Protein AF-A0A645HE43-F1 (afdb_monomer)

Organism: NCBI:txid1076179

Radius of gyration: 19.42 Å; Cα contacts (8 Å, |Δi|>4): 28; chains: 1; bounding box: 43×17×56 Å

Nearest PDB structures (foldseek):
  1tj7-assembly1_A  TM=8.217E-01  e=1.358E-01  Escherichia coli
  1k62-assembly1_B  TM=7.934E-01  e=3.425E-01  Homo sapiens
  6ien-assembly1_C  TM=8.848E-01  e=6.853E-01  Mycobacterium tuberculosis H37Rv
  6iem-assembly1_A  TM=8.248E-01  e=6.344E-01  Mycobacterium tuberculosis H37Rv
  6iem-assembly1_B  TM=6.969E-01  e=5.035E-01  Mycobacterium tuberculosis H37Rv

Secondary structure (DSSP, 8-state):
----S----HHHHHHS-HHHHHHT--STTSSSHHHHHHHHHHHHHHHHS----

Mean predicted aligned error: 9.32 Å

Solvent-accessible surface area (backbone atoms only — not comparable to full-atom values): 3352 Å² total; per-residue (Å²): 130,82,78,82,68,74,76,87,46,77,67,49,54,62,69,73,26,70,66,56,61,34,54,74,31,66,45,94,90,40,74,0,65,67,31,45,50,54,52,51,53,51,48,56,56,62,71,70,48,77,78,86,124

Sequence (53 aa):
MRSVFPEADEDMLNVFSPERAVEKRDVFGATGYKQVETQLDFWKKHLQEPLES

pLDDT: mean 82.14, std 14.0, range [46.09, 96.25]

Structure (mmCIF, N/CA/C/O backbone):
data_AF-A0A645HE43-F1
#
_entry.id   AF-A0A645HE43-F1
#
loop_
_atom_site.group_PDB
_atom_site.id
_atom_site.type_symbol
_atom_site.label_atom_id
_atom_site.label_alt_id
_atom_site.label_comp_id
_atom_site.label_asym_id
_atom_site.label_entity_id
_atom_site.label_seq_id
_atom_site.pdbx_PDB_ins_code
_atom_site.Cartn_x
_atom_site.Cartn_y
_atom_site.Cartn_z
_atom_site.occupancy
_atom_site.B_iso_or_equiv
_atom_site.auth_seq_id
_atom_site.auth_comp_id
_atom_site.auth_asym_id
_atom_site.auth_atom_id
_atom_site.pdbx_PDB_model_num
ATOM 1 N N . MET A 1 1 ? 28.461 -9.102 -28.109 1.00 46.09 1 MET A N 1
ATOM 2 C CA . MET A 1 1 ? 27.795 -9.055 -26.791 1.00 46.09 1 MET A CA 1
ATOM 3 C C . MET A 1 1 ? 26.495 -8.290 -26.991 1.00 46.09 1 MET A C 1
ATOM 5 O O . MET A 1 1 ? 26.574 -7.128 -27.366 1.00 46.09 1 MET A O 1
ATOM 9 N N . ARG A 1 2 ? 25.317 -8.925 -26.900 1.00 49.72 2 ARG A N 1
ATOM 10 C CA . ARG A 1 2 ? 24.060 -8.155 -26.895 1.00 49.72 2 ARG A CA 1
ATOM 11 C C . ARG A 1 2 ? 24.033 -7.416 -25.561 1.00 49.72 2 ARG A C 1
ATOM 13 O O . ARG A 1 2 ?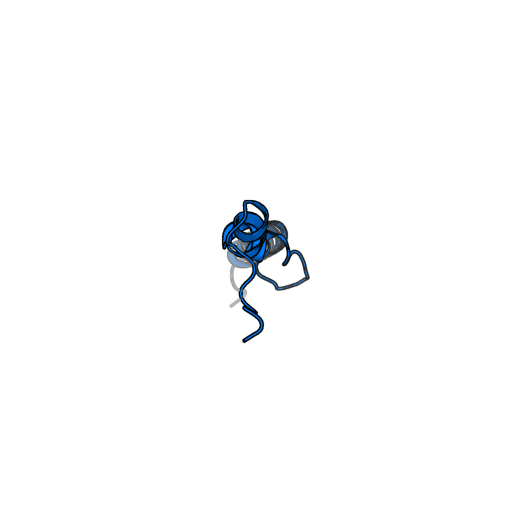 24.041 -8.078 -24.529 1.00 49.72 2 ARG A O 1
ATOM 20 N N . SER A 1 3 ? 24.103 -6.086 -25.581 1.00 52.19 3 SER A N 1
ATOM 21 C CA . SER A 1 3 ? 23.826 -5.283 -24.389 1.00 52.19 3 SER A CA 1
ATOM 22 C C . SER A 1 3 ? 22.383 -5.582 -23.994 1.00 52.19 3 SER A C 1
ATOM 24 O O . SER A 1 3 ? 21.467 -5.257 -24.742 1.00 52.19 3 SER A O 1
ATOM 26 N N . VAL A 1 4 ? 22.191 -6.333 -22.910 1.00 58.84 4 VAL A N 1
ATOM 27 C CA . VAL A 1 4 ? 20.860 -6.756 -22.432 1.00 58.84 4 VAL A CA 1
ATOM 28 C C . VAL A 1 4 ? 20.249 -5.713 -21.498 1.00 58.84 4 VAL A C 1
ATOM 30 O O . VAL A 1 4 ? 19.105 -5.854 -21.081 1.00 58.84 4 VAL A O 1
ATOM 33 N N . PHE A 1 5 ? 21.014 -4.676 -21.159 1.00 62.41 5 PHE A N 1
ATOM 34 C CA . PHE A 1 5 ? 20.510 -3.537 -20.420 1.00 62.41 5 PHE A CA 1
ATOM 35 C C . PHE A 1 5 ? 19.894 -2.574 -21.435 1.00 62.41 5 PHE A C 1
ATOM 37 O O . PHE A 1 5 ? 20.639 -2.075 -22.287 1.00 62.41 5 PHE A O 1
ATOM 44 N N . PRO A 1 6 ? 18.566 -2.357 -21.405 1.00 62.91 6 PRO A N 1
ATOM 45 C CA . PRO A 1 6 ? 17.987 -1.247 -22.143 1.00 62.91 6 PRO A CA 1
ATOM 46 C C . PRO A 1 6 ? 18.690 0.037 -21.691 1.00 62.91 6 PRO A C 1
ATOM 48 O O . PRO A 1 6 ? 19.012 0.185 -20.507 1.00 62.91 6 PRO A O 1
ATOM 51 N N . GLU A 1 7 ? 18.998 0.924 -22.638 1.00 69.62 7 GLU A N 1
ATOM 52 C CA . GLU A 1 7 ? 19.478 2.262 -22.291 1.00 69.62 7 GLU A CA 1
ATOM 53 C C . GLU A 1 7 ? 18.469 2.890 -21.327 1.00 69.62 7 GLU A C 1
ATOM 55 O O . GLU A 1 7 ? 17.264 2.691 -21.472 1.00 69.62 7 GLU A O 1
ATOM 60 N N . ALA A 1 8 ? 18.966 3.565 -20.288 1.00 74.19 8 ALA A N 1
ATOM 61 C CA . ALA A 1 8 ? 18.113 4.204 -19.299 1.00 74.19 8 ALA A CA 1
ATOM 62 C C . ALA A 1 8 ? 17.357 5.357 -19.972 1.00 74.19 8 ALA A C 1
ATOM 64 O O . ALA A 1 8 ? 17.862 6.475 -20.057 1.00 74.19 8 ALA A O 1
ATOM 65 N N . ASP A 1 9 ? 16.177 5.050 -20.494 1.00 74.81 9 ASP A N 1
ATOM 66 C CA . ASP A 1 9 ? 15.240 5.999 -21.070 1.00 74.81 9 ASP A CA 1
ATOM 67 C C . ASP A 1 9 ? 14.215 6.450 -20.019 1.00 74.81 9 ASP A C 1
ATOM 69 O O . ASP A 1 9 ? 14.189 5.980 -18.876 1.00 74.81 9 ASP A O 1
ATOM 73 N N . GLU A 1 10 ? 13.379 7.419 -20.381 1.00 79.50 10 GLU A N 1
ATOM 74 C CA . GLU A 1 10 ? 12.367 7.957 -19.468 1.00 79.50 10 GLU A CA 1
ATOM 75 C C . GLU A 1 10 ? 11.376 6.880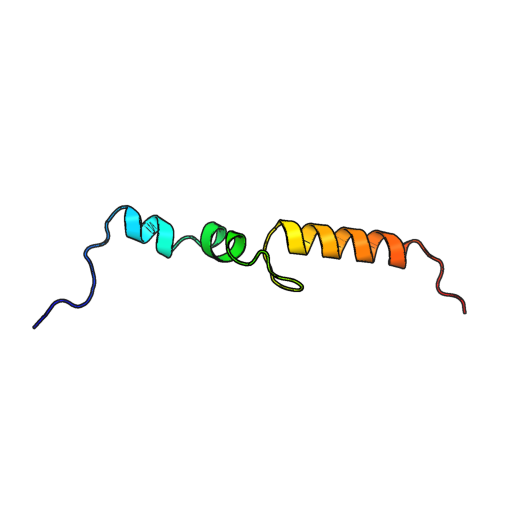 -18.995 1.00 79.50 10 GLU A C 1
ATOM 77 O O . GLU A 1 10 ? 10.873 6.949 -17.871 1.00 79.50 10 GLU A O 1
ATOM 82 N N . ASP A 1 11 ? 11.152 5.832 -19.792 1.00 78.50 11 ASP A N 1
ATOM 83 C CA . ASP A 1 11 ? 10.284 4.718 -19.421 1.00 78.50 11 ASP A CA 1
ATOM 84 C C . ASP A 1 11 ? 10.871 3.866 -18.291 1.00 78.50 11 ASP A C 1
ATOM 86 O O . ASP A 1 11 ? 10.126 3.363 -17.440 1.00 78.50 11 ASP A O 1
ATOM 90 N N . MET A 1 12 ? 12.199 3.776 -18.183 1.00 77.44 12 MET A N 1
ATOM 91 C CA . MET A 1 12 ? 12.851 3.134 -17.039 1.00 77.44 12 MET A CA 1
ATOM 92 C C . MET A 1 12 ? 12.551 3.851 -15.716 1.00 77.44 12 MET A C 1
ATOM 94 O O . MET A 1 12 ? 12.422 3.184 -14.688 1.00 77.44 12 MET A O 1
ATOM 98 N N . LEU A 1 13 ? 12.329 5.172 -15.711 1.00 76.75 13 LEU A N 1
ATOM 99 C CA . LEU A 1 13 ? 11.890 5.899 -14.506 1.00 76.75 13 LEU A CA 1
ATOM 100 C C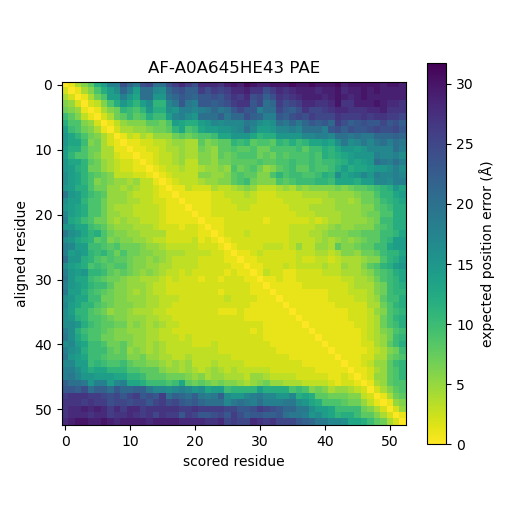 . LEU A 1 13 ? 10.479 5.482 -14.063 1.00 76.75 13 LEU A C 1
ATOM 102 O O . LEU A 1 13 ? 10.142 5.543 -12.879 1.00 76.75 13 LEU A O 1
ATOM 106 N N . ASN A 1 14 ? 9.648 5.017 -15.000 1.00 79.50 14 ASN A N 1
ATOM 107 C CA . ASN A 1 14 ? 8.326 4.475 -14.698 1.00 79.50 14 ASN A CA 1
ATOM 108 C C . ASN A 1 14 ? 8.416 3.070 -14.072 1.00 79.50 14 ASN A C 1
ATOM 110 O O . ASN A 1 14 ? 7.571 2.709 -13.247 1.00 79.50 14 ASN A O 1
ATOM 114 N N . VAL A 1 15 ? 9.426 2.281 -14.455 1.00 75.06 15 VAL A N 1
ATOM 115 C CA . VAL A 1 15 ? 9.675 0.921 -13.941 1.00 75.06 15 VAL A CA 1
ATOM 116 C C . VAL A 1 15 ? 10.364 0.956 -12.576 1.00 75.06 15 VAL A C 1
ATOM 118 O O . VAL A 1 15 ? 9.972 0.221 -11.670 1.00 75.06 15 VAL A O 1
ATOM 121 N N . PHE A 1 16 ? 11.348 1.839 -12.404 1.00 80.25 16 PHE A N 1
ATOM 122 C CA . PHE A 1 16 ? 12.145 1.982 -11.184 1.00 80.25 16 PHE A CA 1
ATOM 123 C C . PHE A 1 16 ? 11.637 3.101 -10.260 1.00 80.25 16 PHE A C 1
ATOM 125 O O . PHE A 1 16 ? 12.428 3.783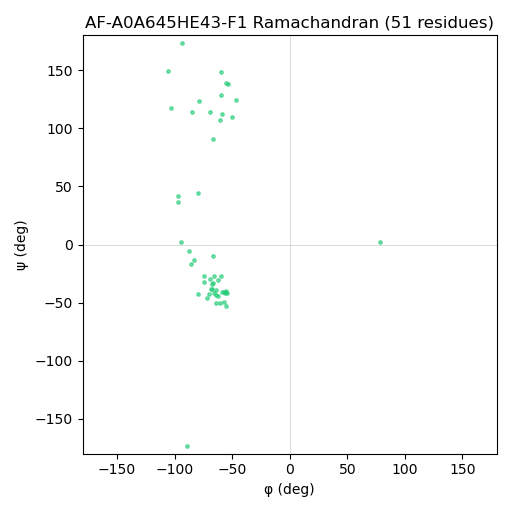 -9.613 1.00 80.25 16 PHE A O 1
ATOM 132 N N . SER A 1 17 ? 10.318 3.286 -10.168 1.00 85.44 17 SER A N 1
ATOM 133 C CA . SER A 1 17 ? 9.697 4.172 -9.175 1.00 85.44 17 SER A CA 1
ATOM 134 C C . SER A 1 17 ? 9.094 3.340 -8.037 1.00 85.44 17 SER A C 1
ATOM 136 O O . SER A 1 17 ? 8.172 2.549 -8.280 1.00 85.44 17 SER A O 1
ATOM 138 N N . PRO A 1 18 ? 9.581 3.501 -6.791 1.00 87.19 18 PRO A N 1
ATOM 139 C CA . PRO A 1 18 ? 8.991 2.862 -5.618 1.00 87.19 18 PRO A CA 1
ATOM 140 C C . PRO A 1 18 ? 7.498 3.169 -5.472 1.00 87.19 18 PRO A C 1
ATOM 142 O O . PRO A 1 18 ? 6.708 2.265 -5.206 1.00 87.19 18 PRO A O 1
ATOM 145 N N . GLU A 1 19 ? 7.104 4.419 -5.713 1.00 90.19 19 GLU A N 1
ATOM 146 C CA . GLU A 1 19 ? 5.723 4.892 -5.620 1.00 90.19 19 GLU A CA 1
ATOM 147 C C . GLU A 1 19 ? 4.830 4.137 -6.605 1.00 90.19 19 GLU A C 1
ATOM 149 O O . GLU A 1 19 ? 3.829 3.539 -6.215 1.00 90.19 19 GLU A O 1
ATOM 154 N N . ARG A 1 20 ? 5.243 4.060 -7.875 1.00 87.00 20 ARG A N 1
ATOM 155 C CA . ARG A 1 20 ? 4.498 3.333 -8.914 1.00 87.00 20 ARG A CA 1
ATOM 156 C C . ARG A 1 20 ? 4.472 1.831 -8.690 1.00 87.00 20 ARG A C 1
ATOM 158 O O . ARG A 1 20 ? 3.498 1.164 -9.043 1.00 87.00 20 ARG A O 1
ATOM 165 N N . ALA A 1 21 ? 5.536 1.272 -8.119 1.00 88.50 21 ALA A N 1
ATOM 166 C CA . ALA A 1 21 ? 5.557 -0.133 -7.744 1.00 88.50 21 ALA A CA 1
ATOM 167 C C . ALA A 1 21 ? 4.518 -0.419 -6.647 1.00 88.50 21 ALA A C 1
ATOM 169 O O . ALA A 1 21 ? 3.869 -1.465 -6.671 1.00 88.50 21 ALA A O 1
ATOM 170 N N 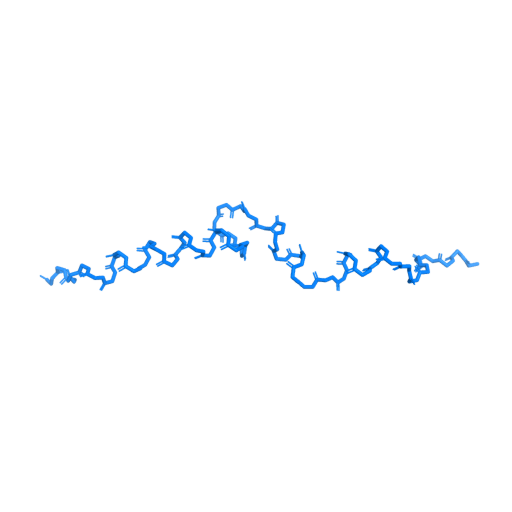. VAL A 1 22 ? 4.357 0.489 -5.683 1.00 91.94 22 VAL A N 1
ATOM 171 C CA . VAL A 1 22 ? 3.370 0.372 -4.602 1.00 91.94 22 VAL A CA 1
ATOM 172 C C . VAL A 1 22 ? 1.948 0.590 -5.119 1.00 91.94 22 VAL A C 1
ATOM 174 O O . VAL A 1 22 ? 1.082 -0.233 -4.837 1.00 91.94 22 VAL A O 1
ATOM 177 N N . GLU A 1 23 ? 1.719 1.621 -5.932 1.00 90.69 23 GLU A N 1
ATOM 178 C CA . GLU A 1 23 ? 0.403 1.979 -6.483 1.00 90.69 23 GLU A CA 1
ATOM 179 C C . GLU A 1 23 ? -0.267 0.816 -7.233 1.00 90.69 23 GLU A C 1
ATOM 181 O O . GLU A 1 23 ? -1.456 0.556 -7.073 1.00 90.69 23 GLU A O 1
ATOM 186 N N . LYS A 1 24 ? 0.507 0.037 -7.998 1.00 87.44 24 LYS A N 1
ATOM 187 C CA . LYS A 1 24 ? -0.016 -1.115 -8.755 1.00 87.44 24 LYS A CA 1
ATOM 188 C C . LYS A 1 24 ? -0.516 -2.269 -7.877 1.00 87.44 24 LYS A C 1
ATOM 190 O O . LYS A 1 24 ? -1.117 -3.208 -8.396 1.00 87.44 24 LYS A O 1
ATOM 195 N N . ARG A 1 25 ? -0.262 -2.243 -6.564 1.00 90.75 25 ARG A N 1
ATOM 196 C CA . ARG A 1 25 ? -0.599 -3.318 -5.617 1.00 90.75 25 ARG A CA 1
ATOM 197 C C . ARG A 1 25 ? -1.919 -3.055 -4.884 1.00 90.75 25 ARG A C 1
ATOM 199 O O . ARG A 1 25 ? -2.029 -3.338 -3.697 1.00 90.75 25 ARG A O 1
ATOM 206 N N . ASP A 1 26 ? -2.934 -2.565 -5.590 1.00 89.50 26 ASP A N 1
ATOM 207 C CA . ASP A 1 26 ? -4.301 -2.348 -5.080 1.00 89.50 26 ASP A CA 1
ATOM 208 C C . ASP A 1 26 ? -5.136 -3.656 -5.030 1.00 89.50 26 ASP A C 1
ATOM 210 O O . ASP A 1 26 ? -6.306 -3.704 -5.405 1.00 89.50 26 ASP A O 1
ATOM 214 N N . VAL A 1 27 ? -4.536 -4.750 -4.551 1.00 91.88 27 VAL A N 1
ATOM 215 C CA . VAL A 1 27 ? -5.186 -6.063 -4.358 1.00 91.88 27 VAL A CA 1
ATOM 216 C C . VAL A 1 27 ? -5.424 -6.300 -2.867 1.00 91.88 27 VAL A C 1
ATOM 218 O O . VAL A 1 27 ? -4.645 -5.829 -2.044 1.00 91.88 27 VAL A O 1
ATOM 221 N N . PHE A 1 28 ? -6.481 -7.029 -2.498 1.00 92.69 28 PHE A N 1
ATOM 222 C CA . PHE A 1 28 ? -6.826 -7.287 -1.095 1.00 92.69 28 PHE A CA 1
ATOM 223 C C . PH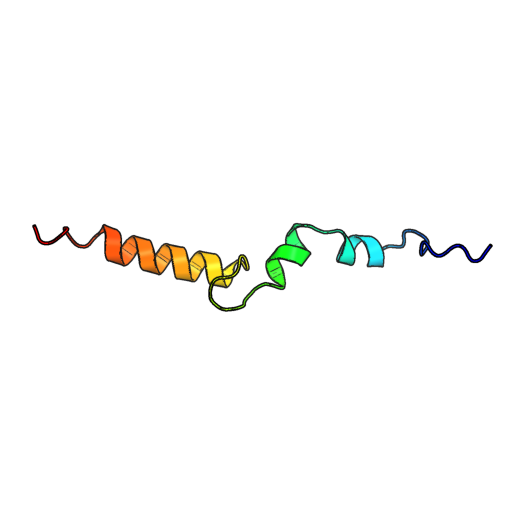E A 1 28 ? -5.615 -7.722 -0.248 1.00 92.69 28 PHE A C 1
ATOM 225 O O . PHE A 1 28 ? -4.936 -8.693 -0.582 1.00 92.69 28 PHE A O 1
ATOM 232 N N . GLY A 1 29 ? -5.357 -6.991 0.842 1.00 90.56 29 GLY A N 1
ATOM 233 C CA . GLY A 1 29 ? -4.263 -7.264 1.785 1.00 90.56 29 GLY A CA 1
ATOM 234 C C . GLY A 1 29 ? -2.866 -6.821 1.328 1.00 90.56 29 GLY A C 1
ATOM 235 O O . GLY A 1 29 ? -1.895 -7.046 2.046 1.00 90.56 29 GLY A O 1
ATOM 236 N N . ALA A 1 30 ? -2.739 -6.199 0.156 1.00 95.81 30 ALA A N 1
ATOM 237 C CA . ALA A 1 30 ? -1.467 -5.696 -0.351 1.00 95.81 30 ALA A CA 1
ATOM 238 C C . ALA A 1 30 ? -1.179 -4.246 0.097 1.00 95.81 30 ALA A C 1
ATOM 240 O 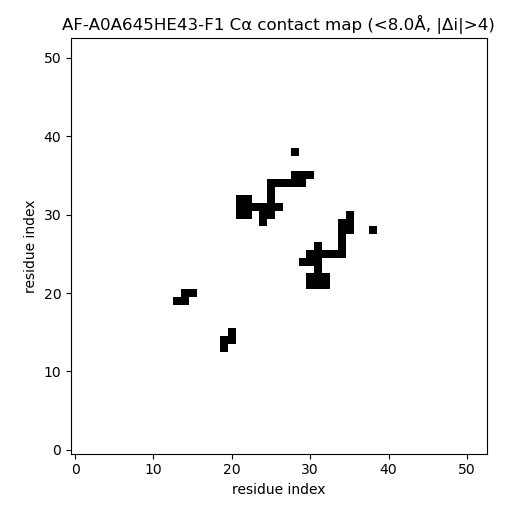O . ALA A 1 30 ? -1.881 -3.671 0.930 1.00 95.81 30 ALA A O 1
ATOM 241 N N . THR A 1 31 ? -0.099 -3.667 -0.440 1.00 95.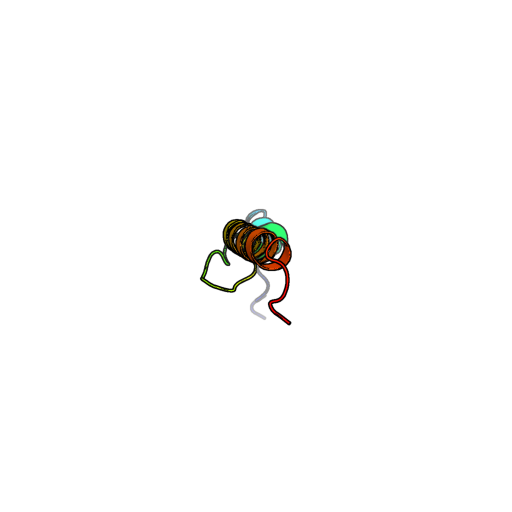94 31 THR A N 1
ATOM 242 C CA . THR A 1 31 ? 0.465 -2.374 -0.012 1.00 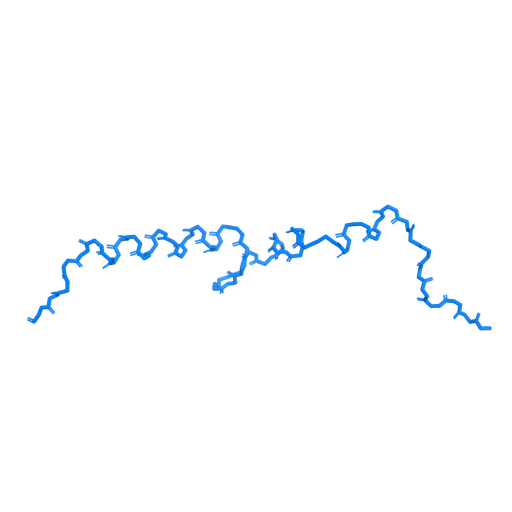95.94 31 THR A CA 1
ATOM 243 C C . THR A 1 31 ? -0.026 -1.172 -0.817 1.00 95.94 31 THR A C 1
ATOM 245 O O . THR A 1 31 ? 0.466 -0.071 -0.593 1.00 95.94 31 THR A O 1
ATOM 248 N N . GLY A 1 32 ? -0.929 -1.363 -1.782 1.00 95.81 32 GLY A N 1
ATOM 249 C CA . GLY A 1 32 ? -1.493 -0.257 -2.555 1.00 95.81 32 GLY A CA 1
ATOM 250 C C . GLY A 1 32 ? -2.212 0.748 -1.656 1.00 95.81 32 GLY A C 1
ATOM 251 O O . GLY A 1 32 ? -2.754 0.385 -0.608 1.00 95.81 32 GLY A O 1
ATOM 252 N N . TYR A 1 33 ? -2.201 2.024 -2.039 1.00 95.31 33 TYR A N 1
ATOM 253 C CA . TYR A 1 33 ? -2.671 3.108 -1.174 1.00 95.31 33 TYR A CA 1
ATOM 254 C C . TYR A 1 33 ? -4.121 2.911 -0.714 1.00 95.31 33 TYR A C 1
ATOM 256 O O . TYR A 1 33 ? -4.409 3.075 0.471 1.00 95.31 33 TYR A O 1
ATOM 264 N N . LYS A 1 34 ? -5.012 2.459 -1.607 1.00 94.69 34 LYS A N 1
ATOM 265 C CA . LYS A 1 34 ? -6.425 2.202 -1.268 1.00 94.69 34 LYS A CA 1
ATOM 266 C C . LYS A 1 34 ? -6.589 1.022 -0.313 1.00 94.69 34 LYS A C 1
ATOM 268 O O . LYS A 1 34 ? -7.484 1.004 0.532 1.00 94.69 34 LYS A O 1
ATOM 273 N N . GLN A 1 35 ? -5.722 0.021 -0.445 1.00 95.56 35 GLN A N 1
ATOM 274 C CA . GLN A 1 35 ? -5.723 -1.150 0.430 1.00 95.56 35 GLN A CA 1
ATOM 275 C C . GLN A 1 35 ? -5.254 -0.788 1.832 1.00 95.56 35 GLN A C 1
ATOM 277 O O . GLN A 1 35 ? -5.877 -1.206 2.805 1.00 95.56 35 GLN A O 1
ATOM 282 N N . VAL A 1 36 ? -4.206 0.028 1.939 1.00 96.12 36 VAL A N 1
ATOM 283 C CA . VAL A 1 36 ? -3.728 0.538 3.226 1.00 96.12 36 VAL A CA 1
ATOM 284 C C . VAL A 1 36 ? -4.785 1.424 3.884 1.00 96.12 36 VAL A C 1
ATOM 286 O O . VAL A 1 36 ? -5.049 1.256 5.070 1.00 96.12 36 VAL A O 1
ATOM 289 N N . GLU A 1 37 ? -5.447 2.306 3.133 1.00 96.25 37 GLU A N 1
ATOM 290 C CA . GLU A 1 37 ? -6.558 3.122 3.642 1.00 96.25 37 GLU A CA 1
ATOM 291 C C . GLU A 1 37 ? -7.686 2.252 4.220 1.00 96.25 37 GLU A C 1
ATOM 293 O O . GLU A 1 37 ? -8.066 2.416 5.379 1.00 96.25 37 GLU A O 1
ATOM 298 N N . THR A 1 38 ? -8.127 1.236 3.470 1.00 95.62 38 THR A N 1
ATOM 299 C CA . THR A 1 38 ? -9.159 0.286 3.923 1.00 95.62 38 THR A CA 1
ATOM 300 C C . THR A 1 38 ? -8.740 -0.454 5.200 1.00 95.62 38 THR A C 1
ATOM 302 O O . THR A 1 38 ? -9.545 -0.641 6.113 1.00 95.62 38 THR A O 1
ATOM 305 N N . GLN A 1 39 ? -7.472 -0.870 5.290 1.00 95.62 39 GLN A N 1
ATOM 306 C CA . GLN A 1 39 ? -6.929 -1.539 6.476 1.00 95.62 39 GLN A CA 1
ATOM 307 C C . GLN A 1 39 ? -6.886 -0.603 7.688 1.00 95.62 39 GLN A C 1
ATOM 309 O O . GLN A 1 39 ? -7.236 -1.011 8.796 1.00 95.62 39 GLN A O 1
ATOM 314 N N . LEU A 1 40 ? -6.480 0.653 7.494 1.00 95.75 40 LEU A N 1
ATOM 315 C CA . LEU A 1 40 ? -6.473 1.651 8.559 1.00 95.75 40 LEU A CA 1
ATOM 316 C C . LEU A 1 40 ? -7.885 1.906 9.083 1.00 95.75 40 LEU A C 1
ATOM 318 O O . LEU A 1 40 ? -8.079 1.950 10.295 1.00 95.75 40 LEU A O 1
ATOM 322 N N . ASP A 1 41 ? -8.869 2.039 8.200 1.00 95.00 41 ASP A N 1
ATOM 323 C CA . ASP A 1 41 ? -10.255 2.277 8.602 1.00 95.00 41 ASP A CA 1
ATOM 324 C C . ASP A 1 41 ? -10.865 1.077 9.327 1.00 95.00 41 ASP A C 1
ATOM 326 O O . ASP A 1 41 ? -11.548 1.249 10.341 1.00 95.00 41 ASP A O 1
ATOM 330 N N . PHE A 1 42 ? -10.535 -0.140 8.886 1.00 93.81 42 PHE A N 1
ATOM 331 C CA . PHE A 1 42 ? -10.864 -1.357 9.620 1.00 93.81 42 PHE A CA 1
ATOM 332 C C . PHE A 1 42 ? -10.323 -1.301 11.055 1.00 93.81 42 PHE A C 1
ATOM 334 O O . PHE A 1 42 ? -11.090 -1.464 12.005 1.00 93.81 42 PHE A O 1
ATOM 341 N N . TRP A 1 43 ? -9.030 -1.025 11.242 1.00 93.31 43 TRP A N 1
ATOM 342 C CA . TRP A 1 43 ? -8.429 -1.017 12.578 1.00 93.31 43 TRP A CA 1
ATOM 343 C C . TRP A 1 43 ? -8.918 0.131 13.452 1.00 93.31 43 TRP A C 1
ATOM 345 O O . TRP A 1 43 ? -9.164 -0.083 14.635 1.00 93.31 43 TRP A O 1
ATOM 355 N N . LYS A 1 44 ? -9.127 1.326 12.891 1.00 93.12 44 LYS A N 1
ATOM 356 C CA . LYS A 1 44 ? -9.724 2.450 13.631 1.00 93.12 44 LYS A CA 1
ATOM 357 C C . LYS A 1 44 ? -11.082 2.070 14.210 1.00 93.12 44 LYS A C 1
ATOM 359 O O . LYS A 1 44 ? -11.350 2.403 15.357 1.00 93.12 44 LYS A O 1
ATOM 364 N N . LYS A 1 45 ? -11.911 1.354 13.443 1.00 92.06 45 LYS A N 1
ATOM 365 C CA . LYS A 1 45 ? -13.207 0.869 13.924 1.00 92.06 45 LYS A CA 1
ATOM 366 C C . LYS A 1 45 ? -13.045 -0.137 15.069 1.00 92.06 45 LYS A C 1
ATOM 368 O O . LYS A 1 45 ? -13.646 0.045 16.119 1.00 92.06 45 LYS A O 1
ATOM 373 N N . HIS A 1 46 ? -12.204 -1.156 14.895 1.00 88.56 46 HIS A N 1
ATOM 374 C CA . HIS A 1 46 ? -12.076 -2.250 15.869 1.00 88.56 46 HIS A CA 1
ATOM 375 C C . HIS A 1 46 ? -11.320 -1.857 17.144 1.00 88.56 46 HIS A C 1
ATOM 377 O O . HIS A 1 46 ? -11.552 -2.440 18.193 1.00 88.56 46 HIS A O 1
ATOM 383 N N . LEU A 1 47 ? -10.422 -0.870 17.080 1.00 87.50 47 LEU A N 1
ATOM 384 C CA . LEU A 1 47 ? -9.698 -0.368 18.253 1.00 87.50 47 LEU A CA 1
ATOM 385 C C . LEU A 1 47 ? -10.496 0.671 19.056 1.00 87.50 47 LEU A C 1
ATOM 387 O O . LEU A 1 47 ? -10.103 1.007 20.171 1.00 87.50 47 LEU A O 1
ATOM 391 N N . GLN A 1 48 ? -11.583 1.207 18.495 1.00 80.19 48 GLN A N 1
ATOM 392 C CA . GLN A 1 48 ? -12.519 2.076 19.216 1.00 80.19 48 GLN A CA 1
ATOM 393 C C . GLN A 1 48 ? -13.589 1.284 19.975 1.00 80.19 48 GLN A C 1
ATOM 395 O O . GLN A 1 48 ? -14.230 1.834 20.871 1.00 80.19 48 GLN A O 1
ATOM 400 N N . GLU A 1 49 ? -13.777 0.008 19.643 1.00 70.25 49 GLU A N 1
ATOM 401 C CA . GLU A 1 49 ? -14.641 -0.894 20.394 1.00 70.25 49 GLU A CA 1
ATOM 402 C C . GLU A 1 49 ? -13.881 -1.360 21.652 1.00 70.25 49 GLU A C 1
ATOM 404 O O . GLU A 1 49 ? -12.754 -1.852 21.542 1.00 70.25 49 GLU A O 1
ATOM 409 N N . PRO A 1 50 ? -14.424 -1.159 22.869 1.00 62.47 50 PRO A N 1
ATOM 410 C CA . PRO A 1 50 ? -13.789 -1.675 24.071 1.00 62.47 50 PRO A CA 1
ATOM 411 C C . PRO A 1 50 ? -13.693 -3.196 23.952 1.00 62.47 50 PRO A C 1
ATOM 413 O O . PRO A 1 50 ? -14.688 -3.855 23.660 1.00 62.47 50 PRO A O 1
ATOM 416 N N . LEU A 1 51 ? -12.490 -3.739 24.169 1.00 61.91 51 LEU A N 1
ATOM 417 C CA . LEU A 1 51 ? -12.276 -5.176 24.323 1.00 61.91 51 LEU A CA 1
ATOM 418 C C . LEU A 1 51 ? -13.275 -5.687 25.366 1.00 61.91 51 LEU A C 1
ATOM 420 O O . LEU A 1 51 ? -13.149 -5.342 26.542 1.00 61.91 51 LEU A O 1
ATOM 424 N N . GLU A 1 52 ? -14.274 -6.460 24.935 1.00 66.44 52 GLU A N 1
ATOM 425 C CA . GLU A 1 52 ? -15.117 -7.202 25.867 1.00 66.44 52 GLU A CA 1
ATOM 426 C C . GLU A 1 52 ? -14.191 -8.134 26.662 1.00 66.44 52 GLU A C 1
ATOM 428 O O . GLU A 1 52 ? -13.526 -9.005 26.096 1.00 66.44 52 GLU A O 1
ATOM 433 N N . SER A 1 53 ? -14.067 -7.834 27.956 1.00 54.94 53 SER A N 1
ATOM 434 C CA . SER A 1 53 ? -13.233 -8.529 28.941 1.00 54.94 53 SER A CA 1
ATOM 435 C C . SER A 1 53 ? -13.883 -9.806 29.443 1.00 54.94 53 SER A C 1
ATOM 437 O O . SER A 1 53 ? -15.083 -9.708 29.794 1.00 54.94 53 SER A O 1
#

Foldseek 3Di:
DPPPDDDPDPVVCCVPDPLNVQCVQPDAPGRHPVNVVVVVVVVVVVVVDPPPD